Protein AF-A0A959GC16-F1 (afdb_monomer_lite)

Secondary structure (DSSP, 8-state):
-HHHHHHHHHHHHHH-SSS---GGGS-HHHH-TT------HHHHHHHHHHHHHHHTTT-HHHHHHHHTS-HHHHHHHHHHTT--SSTT--

Foldseek 3Di:
DVVVVVVQVVQQVVPPPPPDRDPVSGDVCVVDVLPPVDPDPLSVVLVLLLVLCLVVLLPQVVSCVVVVHDSVVSVVSCVVSVPDSVVSND

Sequence (90 aa):
NIRELENLIERLYVLSTDGEACLQDLPPRILDPRTKDSLLLADIEKWHIERVLRLNGGKQRKTARDIGVVYNTLMKKVRDYGVDLEGLKR

Radius of gyration: 17.48 Å; chains: 1; bounding box: 37×24×46 Å

Structure (mmCIF, N/CA/C/O backbone):
data_AF-A0A959GC16-F1
#
_entry.id   AF-A0A959GC16-F1
#
loop_
_atom_site.group_PDB
_atom_site.id
_atom_site.type_symbol
_atom_site.label_atom_id
_atom_site.label_alt_id
_atom_site.label_comp_id
_atom_site.label_asym_id
_atom_site.label_entity_id
_atom_site.label_seq_id
_atom_site.pdbx_PDB_ins_code
_atom_site.Cartn_x
_atom_site.Cartn_y
_atom_site.Cartn_z
_atom_site.occupancy
_atom_site.B_iso_or_equiv
_atom_site.auth_seq_id
_atom_site.auth_comp_id
_atom_site.auth_asym_id
_atom_site.auth_atom_id
_atom_site.pdbx_PDB_model_num
ATOM 1 N N . ASN A 1 1 ? -12.894 9.271 13.011 1.00 70.94 1 ASN A N 1
ATOM 2 C CA . ASN A 1 1 ? -14.042 10.123 13.422 1.00 70.94 1 ASN A CA 1
ATOM 3 C C . ASN A 1 1 ? -14.720 9.549 14.660 1.00 70.94 1 ASN A C 1
ATOM 5 O O . ASN A 1 1 ? -14.688 8.339 14.814 1.00 70.94 1 ASN A O 1
ATOM 9 N N . ILE A 1 2 ? -15.360 10.369 15.510 1.00 83.50 2 ILE A N 1
ATOM 10 C CA . ILE A 1 2 ? -16.078 9.878 16.714 1.00 83.50 2 ILE A CA 1
ATOM 11 C C . ILE A 1 2 ? -17.130 8.818 16.337 1.00 83.50 2 ILE A C 1
ATOM 13 O O . ILE A 1 2 ? -17.131 7.743 16.921 1.00 83.50 2 ILE A O 1
ATOM 17 N N . ARG A 1 3 ? -17.887 9.031 15.249 1.00 86.19 3 ARG A N 1
ATOM 18 C CA . ARG A 1 3 ? -18.829 8.024 14.714 1.00 86.19 3 ARG A CA 1
ATOM 19 C C . ARG A 1 3 ? -18.176 6.705 14.284 1.00 86.19 3 ARG A C 1
ATOM 21 O O . ARG A 1 3 ? -18.784 5.651 14.375 1.00 86.19 3 ARG A O 1
ATOM 28 N N . GLU A 1 4 ? -16.944 6.740 13.775 1.00 81.50 4 GLU A N 1
ATOM 29 C CA . GLU A 1 4 ? -16.231 5.507 13.395 1.00 81.50 4 GLU A CA 1
ATOM 30 C C . GLU A 1 4 ? -15.794 4.715 14.625 1.00 81.50 4 GLU A C 1
ATOM 32 O O . GLU A 1 4 ? -15.757 3.487 14.570 1.00 81.50 4 GLU A O 1
ATOM 37 N N . LEU A 1 5 ? -15.460 5.418 15.713 1.00 85.56 5 LEU A N 1
ATOM 38 C CA . LEU A 1 5 ? -15.131 4.804 16.991 1.00 85.56 5 LEU A CA 1
ATOM 39 C C . LEU A 1 5 ? -16.380 4.188 17.630 1.00 85.56 5 LEU A C 1
ATOM 41 O O . LEU A 1 5 ? -16.318 3.043 18.061 1.00 85.56 5 LEU A O 1
ATOM 45 N N . GLU A 1 6 ? -17.510 4.896 17.614 1.00 89.44 6 GLU A N 1
ATOM 46 C CA . GLU A 1 6 ? -18.809 4.371 18.065 1.00 89.44 6 GLU A CA 1
ATOM 47 C C . GLU A 1 6 ? -19.181 3.090 17.305 1.00 89.44 6 GLU A C 1
ATOM 49 O O . GLU A 1 6 ? -19.343 2.038 17.920 1.00 89.44 6 GLU A O 1
ATOM 54 N N . ASN A 1 7 ? -19.170 3.133 15.967 1.00 86.88 7 ASN A N 1
ATOM 55 C CA . ASN A 1 7 ? -19.469 1.968 15.126 1.00 86.88 7 ASN A CA 1
ATOM 56 C C . ASN A 1 7 ? -18.510 0.788 15.371 1.00 86.88 7 ASN A C 1
ATOM 58 O O . ASN A 1 7 ? -18.876 -0.375 15.197 1.00 86.88 7 ASN A O 1
ATOM 62 N N . LEU A 1 8 ? -17.249 1.073 15.711 1.00 86.94 8 LEU A N 1
ATOM 63 C CA . LEU A 1 8 ? -16.270 0.042 16.038 1.00 86.94 8 LEU A CA 1
ATOM 64 C C . LEU A 1 8 ? -16.587 -0.613 17.387 1.00 86.94 8 LEU A C 1
ATOM 66 O O . LEU A 1 8 ? -16.555 -1.837 17.472 1.00 86.94 8 LEU A O 1
ATOM 70 N N . ILE A 1 9 ? -16.903 0.185 18.409 1.00 87.12 9 ILE A N 1
ATOM 71 C CA . ILE A 1 9 ? -17.248 -0.302 19.750 1.00 87.12 9 ILE A CA 1
ATOM 72 C C . ILE A 1 9 ? -18.538 -1.127 19.708 1.00 87.12 9 ILE A C 1
ATOM 74 O O . ILE A 1 9 ? -18.562 -2.221 20.265 1.00 87.12 9 ILE A O 1
ATOM 78 N N . GLU A 1 10 ? -19.571 -0.667 18.996 1.00 87.25 10 GLU A N 1
ATOM 79 C CA . GLU A 1 10 ? -20.813 -1.432 18.806 1.00 87.25 10 GLU A CA 1
ATOM 80 C C . GLU A 1 10 ? -20.541 -2.799 18.177 1.00 87.25 10 GLU A C 1
ATOM 82 O O . GLU A 1 10 ? -21.011 -3.829 18.659 1.00 87.25 10 GLU A O 1
ATOM 87 N N . ARG A 1 11 ? -19.726 -2.830 17.118 1.00 85.06 11 ARG A N 1
ATOM 88 C CA . ARG A 1 11 ? -19.368 -4.080 16.447 1.00 85.06 11 ARG A CA 1
ATOM 89 C C . ARG A 1 11 ? -18.584 -5.022 17.362 1.00 85.06 11 ARG A C 1
ATOM 91 O O . ARG A 1 11 ? -18.847 -6.221 17.340 1.00 85.06 11 ARG A O 1
ATOM 98 N N . LEU A 1 12 ? -17.630 -4.505 18.135 1.00 86.69 12 LEU A N 1
ATOM 99 C CA . LEU A 1 12 ? -16.866 -5.313 19.089 1.00 86.69 12 LEU A CA 1
ATOM 100 C C . LEU A 1 12 ? -17.776 -5.891 20.171 1.00 86.69 12 LEU A C 1
ATOM 102 O O . LEU A 1 12 ? -17.659 -7.070 20.483 1.00 86.69 12 LEU A O 1
ATOM 106 N N . TYR A 1 13 ? -18.722 -5.102 20.679 1.00 84.69 13 TYR A N 1
ATOM 107 C CA . TYR A 1 13 ? -19.705 -5.567 21.654 1.00 84.69 13 TYR A CA 1
ATOM 108 C C . TYR A 1 13 ? -20.574 -6.711 21.110 1.00 84.69 13 TYR A C 1
ATOM 110 O O . TYR A 1 13 ? -20.813 -7.684 21.813 1.00 84.69 13 TYR A O 1
ATOM 118 N N . VAL A 1 14 ? -20.994 -6.636 19.842 1.00 84.44 14 VAL A N 1
ATOM 119 C CA . VAL A 1 14 ? -21.786 -7.699 19.192 1.00 84.44 14 VAL A CA 1
ATOM 120 C C . VAL A 1 14 ? -20.977 -8.981 18.957 1.00 84.44 14 VAL A C 1
ATOM 122 O O . VAL A 1 14 ? -21.536 -10.073 19.017 1.00 84.44 14 VAL A O 1
ATOM 125 N N . LEU A 1 15 ? -19.682 -8.867 18.652 1.00 79.62 15 LEU A N 1
ATOM 126 C CA . LEU A 1 15 ? -18.822 -10.012 18.318 1.00 79.62 15 LEU A CA 1
ATOM 127 C C . LEU A 1 15 ? -18.198 -10.689 19.548 1.00 79.62 15 LEU A C 1
ATOM 129 O O . LEU A 1 15 ? -17.887 -11.879 19.496 1.00 79.62 15 LEU A O 1
ATOM 133 N N . SER A 1 16 ? -18.028 -9.955 20.649 1.00 78.94 16 SER A N 1
ATOM 134 C CA . SER A 1 16 ? -17.410 -10.472 21.874 1.00 78.94 16 SER A CA 1
ATOM 135 C C . SER A 1 16 ? -18.379 -11.419 22.580 1.00 78.94 16 SER A C 1
ATOM 137 O O . SER A 1 16 ? -19.301 -10.987 23.267 1.00 78.94 16 SER A O 1
ATOM 139 N N . THR A 1 17 ? -18.177 -12.725 22.407 1.00 69.69 17 THR A N 1
ATOM 140 C CA . THR A 1 17 ? -19.053 -13.750 23.006 1.00 69.69 17 THR A CA 1
ATOM 141 C C . THR A 1 17 ? -18.722 -13.984 24.488 1.00 69.69 17 THR A C 1
ATOM 143 O O . THR A 1 17 ? -19.611 -14.300 25.273 1.00 69.69 17 THR A O 1
ATOM 146 N N . ASP A 1 18 ? -17.471 -13.722 24.883 1.00 74.75 18 ASP A N 1
ATOM 147 C CA . ASP A 1 18 ? -16.934 -14.003 26.224 1.00 74.75 18 ASP A CA 1
ATOM 148 C C . ASP A 1 18 ? -16.715 -12.735 27.074 1.00 74.75 18 ASP A C 1
ATOM 150 O O . ASP A 1 18 ? -16.027 -12.758 28.091 1.00 74.75 18 ASP A O 1
ATOM 154 N N . GLY A 1 19 ? -17.288 -11.599 26.659 1.00 75.62 19 GLY A N 1
ATOM 155 C CA . GLY A 1 19 ? -17.185 -10.323 27.382 1.00 75.62 19 GLY A CA 1
ATOM 156 C C . GLY A 1 19 ? -15.842 -9.593 27.242 1.00 75.62 19 GLY A C 1
ATOM 157 O O . GLY A 1 19 ? -15.727 -8.458 27.703 1.00 75.62 19 GLY A O 1
ATOM 158 N N . GLU A 1 20 ? -14.860 -10.186 26.562 1.00 81.38 20 GLU A N 1
ATOM 159 C CA . GLU A 1 20 ? -13.577 -9.559 26.239 1.00 81.38 20 GLU A CA 1
ATOM 160 C C . GLU A 1 20 ? -13.404 -9.417 24.723 1.00 81.38 20 GLU A C 1
ATOM 162 O O . GLU A 1 20 ? -13.544 -10.384 23.975 1.00 81.38 20 GLU A O 1
ATOM 167 N N . ALA A 1 21 ? -13.072 -8.206 24.273 1.00 80.19 21 ALA A N 1
ATOM 168 C CA . ALA A 1 21 ? -12.735 -7.945 22.878 1.00 80.19 21 ALA A CA 1
ATOM 169 C C . ALA A 1 21 ? -11.261 -8.292 22.625 1.00 80.19 21 ALA A C 1
ATOM 171 O O . ALA A 1 21 ? -10.360 -7.694 23.220 1.00 80.19 21 ALA A O 1
ATOM 172 N N . CYS A 1 22 ? -11.007 -9.223 21.712 1.00 81.00 22 CYS A N 1
ATOM 173 C CA . CYS A 1 22 ? -9.671 -9.657 21.329 1.00 81.00 22 CYS A CA 1
ATOM 174 C C . CYS A 1 22 ? -9.213 -8.990 20.020 1.00 81.00 22 CYS A C 1
ATOM 176 O O . CYS A 1 22 ? -10.003 -8.482 19.225 1.00 81.00 22 CYS A O 1
ATOM 178 N N . LEU A 1 23 ? -7.900 -9.013 19.746 1.00 79.38 23 LEU A N 1
ATOM 179 C CA . LEU A 1 23 ? -7.330 -8.428 18.519 1.00 79.38 23 LEU A CA 1
ATOM 180 C C . LEU A 1 23 ? -7.927 -9.023 17.232 1.00 79.38 23 LEU A C 1
ATOM 182 O O . LEU A 1 23 ? -7.998 -8.334 16.219 1.00 79.38 23 LEU A O 1
ATOM 186 N N . GLN A 1 24 ? -8.367 -10.281 17.275 1.00 78.62 24 GLN A N 1
ATOM 187 C CA . GLN A 1 24 ? -9.048 -10.957 16.166 1.00 78.62 24 GLN A CA 1
ATOM 188 C C . GLN A 1 24 ? -10.430 -10.373 15.828 1.00 78.62 24 GLN A C 1
ATOM 190 O O . GLN A 1 24 ? -10.893 -10.540 14.701 1.00 78.62 24 GLN A O 1
ATOM 195 N N . ASP A 1 25 ? -11.056 -9.656 16.765 1.00 79.75 25 ASP A N 1
ATOM 196 C CA . ASP A 1 25 ? -12.383 -9.055 16.593 1.00 79.75 25 ASP A CA 1
ATOM 197 C C . ASP A 1 25 ? -12.300 -7.662 15.951 1.00 79.75 25 ASP A C 1
ATOM 199 O O . ASP A 1 25 ? -13.289 -7.122 15.441 1.00 79.75 25 ASP A O 1
ATOM 203 N N . LEU A 1 26 ? -11.098 -7.072 15.933 1.00 81.62 26 LEU A N 1
ATOM 204 C CA . LEU A 1 26 ? -10.852 -5.788 15.298 1.00 81.62 26 LEU A CA 1
ATOM 205 C C . LEU A 1 26 ? -10.849 -5.926 13.772 1.00 81.62 26 LEU A C 1
ATOM 207 O O . LEU A 1 26 ? -10.246 -6.841 13.207 1.00 81.62 26 LEU A O 1
ATOM 211 N N . PRO A 1 27 ? -11.469 -4.975 13.052 1.00 75.81 27 PRO A N 1
ATOM 212 C CA . PRO A 1 27 ? -11.408 -4.976 11.607 1.00 75.81 27 PRO A CA 1
ATOM 213 C C . PRO A 1 27 ? -9.953 -4.774 11.148 1.00 75.81 27 PRO A C 1
ATOM 215 O O . PRO A 1 27 ? -9.219 -3.998 11.774 1.00 75.81 27 PRO A O 1
ATOM 218 N N . PRO A 1 28 ? -9.555 -5.365 10.002 1.00 71.88 28 PRO A N 1
ATOM 219 C CA . PRO A 1 28 ? -8.197 -5.262 9.463 1.00 71.88 28 PRO A CA 1
ATOM 220 C C . PRO A 1 28 ? -7.678 -3.829 9.361 1.00 71.88 28 PRO A C 1
ATOM 222 O O . PRO A 1 28 ? -6.479 -3.609 9.448 1.00 71.88 28 PRO A O 1
ATOM 225 N N . ARG A 1 29 ? -8.584 -2.849 9.248 1.00 69.12 29 ARG A N 1
ATOM 226 C CA . ARG A 1 29 ? -8.234 -1.432 9.174 1.00 69.12 29 ARG A CA 1
ATOM 227 C C . ARG A 1 29 ? -7.674 -0.779 10.422 1.00 69.12 29 ARG A C 1
ATOM 229 O O . ARG A 1 29 ? -7.030 0.258 10.330 1.00 69.12 29 ARG A O 1
ATOM 236 N N . ILE A 1 30 ? -7.962 -1.359 11.578 1.00 76.38 30 ILE A N 1
ATOM 237 C CA . ILE A 1 30 ? -7.372 -0.933 12.847 1.00 76.38 30 ILE A CA 1
ATOM 238 C C . ILE A 1 30 ? -6.028 -1.643 13.042 1.00 76.38 30 ILE A C 1
ATOM 240 O O . ILE A 1 30 ? -5.095 -1.060 13.583 1.00 76.38 30 ILE A O 1
ATOM 244 N N . LEU A 1 31 ? -5.927 -2.884 12.558 1.00 74.38 31 LEU A N 1
ATOM 245 C CA . LEU A 1 31 ? -4.724 -3.711 12.643 1.00 74.38 31 LEU A CA 1
ATOM 246 C C . LEU A 1 31 ? -3.637 -3.273 11.649 1.00 74.38 31 LEU A C 1
ATOM 248 O O . LEU A 1 31 ? -2.450 -3.400 11.941 1.00 74.38 31 LEU A O 1
ATOM 252 N N . ASP A 1 32 ? -4.029 -2.741 10.489 1.00 68.44 32 ASP A N 1
ATOM 253 C CA . ASP A 1 32 ? -3.126 -2.213 9.474 1.00 68.44 32 ASP A CA 1
ATOM 254 C C . ASP A 1 32 ? -3.400 -0.718 9.224 1.00 68.44 32 ASP A C 1
ATOM 256 O O . ASP A 1 32 ? -4.312 -0.367 8.475 1.00 68.44 32 ASP A O 1
ATOM 260 N N . PRO A 1 33 ? -2.590 0.199 9.780 1.00 59.38 33 PRO A N 1
ATOM 261 C CA . PRO A 1 33 ? -2.764 1.636 9.567 1.00 59.38 33 PRO A CA 1
ATOM 262 C C . PRO A 1 33 ? -2.611 2.076 8.097 1.00 59.38 33 PRO A C 1
ATOM 264 O O . PRO A 1 33 ? -2.907 3.229 7.774 1.00 59.38 33 PRO A O 1
ATOM 267 N N . ARG A 1 34 ? -2.168 1.189 7.188 1.00 61.59 34 ARG A N 1
ATOM 268 C CA . ARG A 1 34 ? -2.085 1.455 5.741 1.00 61.59 34 ARG A CA 1
ATOM 269 C C . ARG A 1 34 ? -3.427 1.335 5.023 1.00 61.59 34 ARG A C 1
ATOM 271 O O . ARG A 1 34 ? -3.534 1.824 3.907 1.00 61.59 34 ARG A O 1
ATOM 278 N N . THR A 1 35 ? -4.447 0.731 5.629 1.00 58.31 35 THR A N 1
ATOM 279 C CA . THR A 1 35 ? -5.800 0.666 5.050 1.00 58.31 35 THR A CA 1
ATOM 280 C C . THR A 1 35 ? -6.664 1.834 5.530 1.00 58.31 35 THR A C 1
ATOM 282 O O . THR A 1 35 ? -7.839 1.659 5.859 1.00 58.31 35 THR A O 1
ATOM 285 N N . LYS A 1 36 ? -6.106 3.048 5.603 1.00 60.72 36 LYS A N 1
ATOM 286 C CA . LYS A 1 36 ? -6.977 4.213 5.435 1.00 60.72 36 LYS A CA 1
ATOM 287 C C . LYS A 1 36 ? -7.612 4.039 4.063 1.00 60.72 36 LYS A C 1
ATOM 289 O O . LYS A 1 36 ? -6.870 3.898 3.093 1.00 60.72 36 LYS A O 1
ATOM 294 N N . ASP A 1 37 ? -8.940 4.001 4.004 1.00 65.12 37 ASP A N 1
ATOM 295 C CA . ASP A 1 37 ? -9.712 3.922 2.763 1.00 65.12 37 ASP A CA 1
ATOM 296 C C . ASP A 1 37 ? -9.476 5.204 1.950 1.00 65.12 37 ASP A C 1
ATOM 298 O O . ASP A 1 37 ? -10.303 6.115 1.907 1.00 65.12 37 ASP A O 1
ATO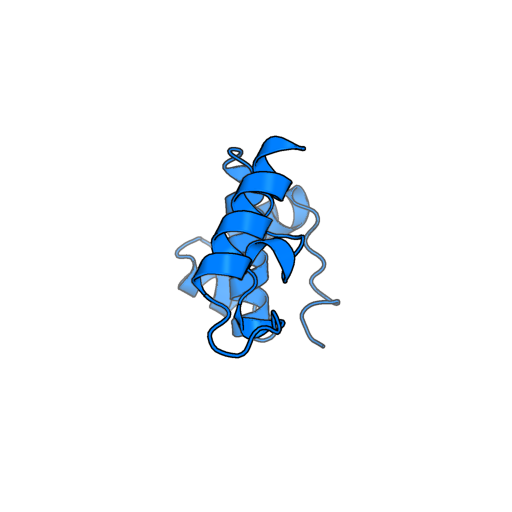M 302 N N . SER A 1 38 ? -8.284 5.335 1.368 1.00 70.69 38 SER A N 1
ATOM 303 C CA . SER A 1 38 ? -7.996 6.406 0.439 1.00 70.69 38 SER A CA 1
ATOM 304 C C . SER A 1 38 ? -8.796 6.133 -0.820 1.00 70.69 38 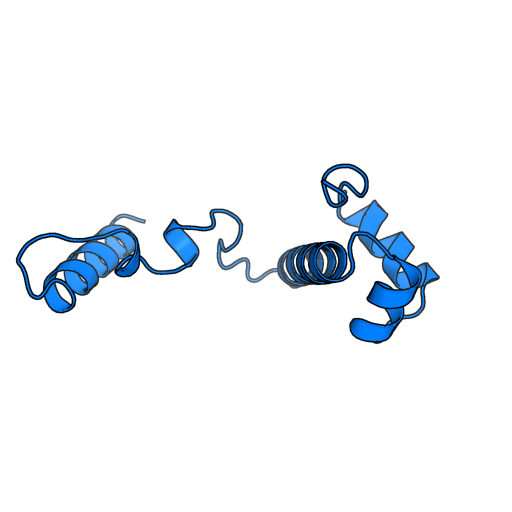SER A C 1
ATOM 306 O O . SER A 1 38 ? -8.678 5.078 -1.440 1.00 70.69 38 SER A O 1
ATOM 308 N N . LEU A 1 39 ? -9.613 7.111 -1.197 1.00 79.12 39 LEU A N 1
ATOM 309 C CA . LEU A 1 39 ? -10.366 7.083 -2.446 1.00 79.12 39 LEU A CA 1
ATOM 310 C C . LEU A 1 39 ? -9.475 7.417 -3.653 1.00 79.12 39 LEU A C 1
ATOM 312 O O . LEU A 1 39 ? -9.928 7.341 -4.795 1.00 79.12 39 LEU A O 1
ATOM 316 N N . LEU A 1 40 ? -8.214 7.805 -3.424 1.00 85.94 40 LEU A N 1
ATOM 317 C CA . LEU A 1 40 ? -7.273 8.104 -4.492 1.00 85.94 40 LEU A CA 1
ATOM 318 C C . LEU A 1 40 ? -6.740 6.807 -5.097 1.00 85.94 40 LEU A C 1
ATOM 320 O O . LEU A 1 40 ? -6.111 5.992 -4.422 1.00 85.94 40 LEU A O 1
ATOM 324 N N . LEU 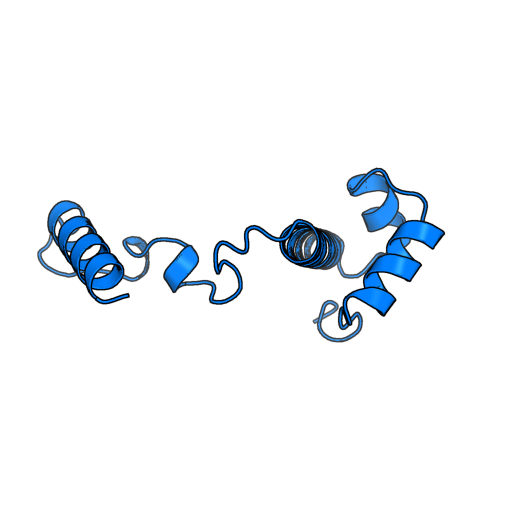A 1 41 ? -6.905 6.666 -6.414 1.00 86.69 41 LEU A N 1
ATOM 325 C CA . LEU A 1 41 ? -6.391 5.520 -7.165 1.00 86.69 41 LEU A CA 1
ATOM 326 C C . LEU A 1 41 ? -4.880 5.322 -6.961 1.00 86.69 41 LEU A C 1
ATOM 328 O O . LEU A 1 41 ? -4.418 4.188 -6.894 1.00 86.69 41 LEU A O 1
ATOM 332 N N . ALA A 1 42 ? -4.127 6.416 -6.815 1.00 88.25 42 ALA A N 1
ATOM 333 C CA . ALA A 1 42 ? -2.687 6.378 -6.575 1.00 88.25 42 ALA A CA 1
ATOM 334 C C . ALA A 1 42 ? -2.319 5.665 -5.262 1.00 88.25 42 ALA A C 1
ATOM 336 O O . ALA A 1 42 ? -1.347 4.913 -5.229 1.00 88.25 42 ALA A O 1
ATOM 337 N N . ASP A 1 43 ? -3.107 5.848 -4.201 1.00 86.06 43 ASP A N 1
ATOM 338 C CA . ASP A 1 43 ? -2.841 5.227 -2.900 1.00 86.06 43 ASP A CA 1
ATOM 339 C C . ASP A 1 43 ? -3.203 3.740 -2.909 1.00 86.06 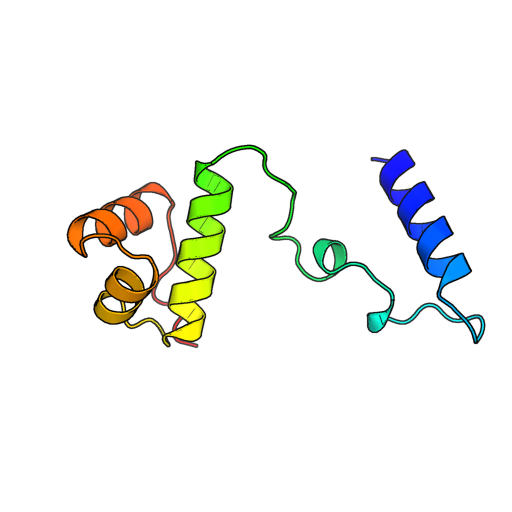43 ASP A C 1
ATOM 341 O O . ASP A 1 43 ? -2.435 2.908 -2.421 1.00 86.06 43 ASP A O 1
ATOM 345 N N . ILE A 1 44 ? -4.335 3.393 -3.533 1.00 88.56 44 ILE A N 1
ATOM 346 C CA . ILE A 1 44 ? -4.750 1.998 -3.740 1.00 88.56 44 ILE A CA 1
ATOM 347 C C . ILE A 1 44 ? -3.695 1.260 -4.571 1.00 88.56 44 ILE A C 1
ATOM 349 O O . ILE A 1 44 ? -3.284 0.147 -4.236 1.00 88.56 44 ILE A O 1
ATOM 353 N N . GLU A 1 45 ? -3.221 1.893 -5.643 1.00 91.81 45 GLU A N 1
ATOM 354 C CA . GLU A 1 45 ? -2.205 1.322 -6.515 1.00 91.81 45 GLU A CA 1
ATOM 355 C C . GLU A 1 45 ? -0.858 1.166 -5.800 1.00 91.81 45 GLU A C 1
ATOM 357 O O . GLU A 1 45 ? -0.241 0.103 -5.898 1.00 91.81 45 GLU A O 1
ATOM 362 N N . LYS A 1 46 ? -0.424 2.168 -5.024 1.00 91.19 46 LYS A N 1
ATOM 363 C CA . LYS A 1 46 ? 0.777 2.073 -4.183 1.00 91.19 46 LYS A CA 1
ATOM 364 C C . LYS A 1 46 ? 0.686 0.886 -3.227 1.00 91.19 46 LYS A C 1
ATOM 366 O O . LYS A 1 46 ? 1.599 0.059 -3.191 1.00 91.19 46 LYS A O 1
ATOM 371 N N . TRP A 1 47 ? -0.416 0.777 -2.484 1.00 88.88 47 TRP A N 1
ATOM 372 C CA . TRP A 1 47 ? -0.637 -0.323 -1.548 1.00 88.88 47 TRP A CA 1
ATOM 373 C C . TRP A 1 47 ? -0.590 -1.682 -2.254 1.00 88.88 47 TRP A C 1
ATOM 375 O O . TRP A 1 47 ? 0.073 -2.611 -1.781 1.00 88.88 47 TRP A O 1
ATOM 385 N N . HIS A 1 48 ? -1.236 -1.792 -3.416 1.00 91.50 48 HIS A N 1
ATOM 386 C CA . HIS A 1 48 ? -1.243 -3.020 -4.201 1.00 91.50 48 HIS A CA 1
ATOM 387 C C . HIS A 1 48 ? 0.168 -3.401 -4.677 1.00 91.50 48 HIS A C 1
ATOM 389 O O . HIS A 1 48 ? 0.591 -4.546 -4.501 1.00 91.50 48 HIS A O 1
ATOM 395 N N . ILE A 1 49 ? 0.936 -2.438 -5.198 1.00 92.94 49 ILE A N 1
ATOM 396 C CA . ILE A 1 49 ? 2.328 -2.641 -5.625 1.00 92.94 49 ILE A CA 1
ATOM 397 C C . ILE A 1 49 ? 3.192 -3.136 -4.460 1.00 92.94 49 ILE A C 1
ATOM 399 O O . ILE A 1 49 ? 3.898 -4.137 -4.602 1.00 92.94 49 ILE A O 1
ATOM 403 N N . GLU A 1 50 ? 3.116 -2.484 -3.296 1.00 92.19 50 GLU A N 1
ATOM 404 C CA . GLU A 1 50 ? 3.852 -2.901 -2.098 1.00 92.19 50 GLU A CA 1
ATOM 405 C C . GLU A 1 50 ? 3.473 -4.318 -1.657 1.00 92.19 50 GLU A C 1
ATOM 407 O O . GLU A 1 50 ? 4.343 -5.131 -1.333 1.00 92.19 50 GLU A O 1
ATOM 412 N N . ARG A 1 51 ? 2.174 -4.638 -1.660 1.00 90.25 51 ARG A N 1
ATOM 413 C CA . ARG A 1 51 ? 1.662 -5.953 -1.266 1.00 90.25 51 ARG A CA 1
ATOM 414 C C . ARG A 1 51 ? 2.220 -7.055 -2.162 1.00 90.25 51 ARG A C 1
ATOM 416 O O . ARG A 1 51 ? 2.748 -8.039 -1.643 1.00 90.25 51 ARG A O 1
ATOM 423 N N . VAL A 1 52 ? 2.147 -6.887 -3.482 1.00 93.44 52 VAL A N 1
ATOM 424 C CA . VAL A 1 52 ? 2.637 -7.887 -4.444 1.00 93.44 52 VAL A CA 1
ATOM 425 C C . VAL A 1 52 ? 4.166 -7.983 -4.415 1.00 93.44 52 VAL A C 1
ATOM 427 O O . VAL A 1 52 ? 4.713 -9.080 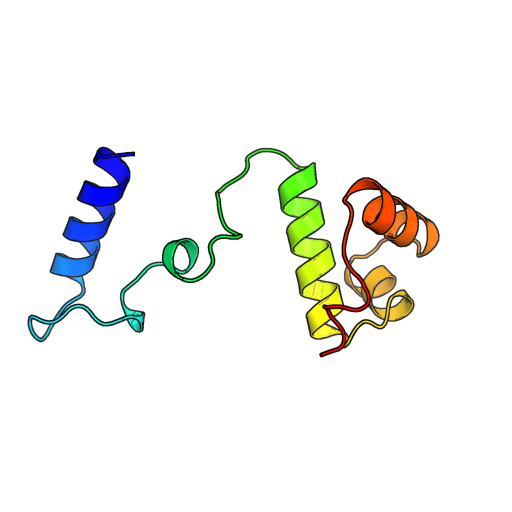-4.523 1.00 93.44 52 VAL A O 1
ATOM 430 N N . LEU A 1 53 ? 4.884 -6.873 -4.200 1.00 92.75 53 LEU A N 1
ATOM 431 C CA . LEU A 1 53 ? 6.337 -6.899 -3.988 1.00 92.75 53 LEU A CA 1
ATOM 432 C C . LEU A 1 53 ? 6.727 -7.741 -2.768 1.00 92.75 53 LEU A C 1
ATOM 434 O O . LEU A 1 53 ? 7.623 -8.575 -2.904 1.00 92.75 53 LEU A O 1
ATOM 438 N N . ARG A 1 54 ? 6.040 -7.593 -1.624 1.00 89.88 54 ARG A N 1
ATOM 439 C CA . ARG A 1 54 ? 6.285 -8.435 -0.434 1.00 89.88 54 ARG A CA 1
ATOM 440 C C . ARG A 1 54 ? 6.017 -9.911 -0.720 1.00 89.88 54 ARG A C 1
ATOM 442 O O . ARG A 1 54 ? 6.866 -10.746 -0.433 1.00 89.88 54 ARG A O 1
ATOM 449 N N . LEU A 1 55 ? 4.880 -10.233 -1.343 1.00 90.38 55 LEU A N 1
ATOM 450 C CA . LEU A 1 55 ? 4.526 -11.619 -1.697 1.00 90.38 55 LEU A CA 1
ATOM 451 C C . LEU A 1 55 ? 5.563 -12.277 -2.617 1.00 90.38 55 LEU A C 1
ATOM 453 O O . LEU A 1 55 ? 5.779 -13.486 -2.564 1.00 90.38 55 LEU A O 1
ATOM 457 N N . ASN A 1 56 ? 6.231 -11.476 -3.446 1.00 91.88 56 ASN A N 1
ATOM 458 C CA . ASN A 1 56 ? 7.270 -11.933 -4.357 1.00 91.88 56 ASN A CA 1
ATOM 459 C C . ASN A 1 56 ? 8.697 -11.810 -3.806 1.00 91.88 56 ASN A C 1
ATOM 461 O O . ASN A 1 56 ? 9.643 -12.061 -4.561 1.00 91.88 56 ASN A O 1
ATOM 465 N N . GLY A 1 57 ? 8.877 -11.429 -2.537 1.00 88.62 57 GLY A N 1
ATOM 466 C CA . GLY A 1 57 ? 10.193 -11.244 -1.916 1.00 88.62 57 GLY A CA 1
ATOM 467 C C . GLY A 1 57 ? 11.042 -10.186 -2.629 1.00 88.62 57 GLY A C 1
ATOM 468 O O . GLY A 1 57 ? 12.230 -10.390 -2.864 1.00 88.62 57 GLY A O 1
ATOM 469 N N . GLY A 1 58 ? 10.416 -9.107 -3.103 1.00 86.56 58 GLY A N 1
ATOM 470 C CA . GLY A 1 58 ? 11.088 -8.020 -3.818 1.00 86.56 58 GLY A CA 1
ATOM 471 C C . GLY A 1 58 ? 11.442 -8.316 -5.283 1.00 86.56 58 GLY A C 1
ATOM 472 O O . GLY A 1 58 ? 12.104 -7.501 -5.928 1.00 86.56 58 GLY A O 1
ATOM 473 N N . LYS A 1 59 ? 11.005 -9.447 -5.859 1.00 92.12 59 LYS A N 1
ATOM 474 C CA . LYS A 1 59 ? 11.271 -9.798 -7.270 1.00 92.12 59 LYS A CA 1
ATOM 475 C C . LYS A 1 59 ? 10.454 -8.937 -8.244 1.00 92.12 59 LYS A C 1
ATOM 477 O O . LYS A 1 59 ? 9.426 -9.367 -8.762 1.00 92.12 59 LYS A O 1
ATOM 482 N N . GLN A 1 60 ? 10.972 -7.759 -8.583 1.00 93.25 60 GLN A N 1
ATOM 483 C CA . GLN A 1 60 ? 10.309 -6.739 -9.413 1.00 93.25 60 GLN A CA 1
ATOM 484 C C . GLN A 1 60 ? 9.779 -7.257 -10.762 1.00 93.25 60 GLN A C 1
ATOM 486 O O . GLN A 1 60 ? 8.646 -6.966 -11.135 1.00 93.25 60 GLN A O 1
ATOM 491 N N . ARG A 1 61 ? 10.559 -8.064 -11.498 1.00 94.81 61 ARG A N 1
ATOM 492 C CA . ARG A 1 61 ? 10.105 -8.633 -12.784 1.00 94.81 61 ARG A CA 1
ATOM 493 C C . ARG A 1 61 ? 8.938 -9.604 -12.619 1.00 94.81 61 ARG A C 1
ATOM 495 O O . ARG A 1 61 ? 8.088 -9.680 -13.499 1.00 94.81 61 ARG A O 1
ATOM 502 N N . LYS A 1 62 ? 8.907 -10.354 -11.514 1.00 94.50 62 LYS A N 1
ATOM 503 C CA . LYS A 1 62 ? 7.789 -11.246 -11.200 1.00 94.50 62 LYS A CA 1
ATOM 504 C C . LYS A 1 62 ? 6.561 -10.419 -10.818 1.00 94.50 62 LYS A C 1
ATOM 506 O O . LYS A 1 62 ? 5.523 -10.596 -11.432 1.00 94.50 62 LYS A O 1
ATOM 511 N N . THR A 1 63 ? 6.732 -9.430 -9.944 1.00 95.31 63 THR A N 1
ATOM 512 C CA . THR A 1 63 ? 5.681 -8.476 -9.562 1.00 95.31 63 THR A CA 1
ATOM 513 C C . THR A 1 63 ? 5.056 -7.772 -10.763 1.00 95.31 63 THR A C 1
ATOM 515 O O . THR A 1 63 ? 3.839 -7.683 -10.829 1.00 95.31 63 THR A O 1
ATOM 518 N N . ALA A 1 64 ? 5.847 -7.313 -11.737 1.00 96.25 64 ALA A N 1
ATOM 519 C CA . ALA A 1 64 ? 5.306 -6.653 -12.928 1.00 96.25 64 ALA A CA 1
ATOM 520 C C . ALA A 1 64 ? 4.354 -7.576 -13.707 1.00 96.25 64 ALA A C 1
ATOM 522 O O . ALA A 1 64 ? 3.274 -7.152 -14.108 1.00 96.25 64 ALA A O 1
ATOM 523 N N . ARG A 1 65 ? 4.726 -8.857 -13.852 1.00 96.38 65 ARG A N 1
ATOM 524 C CA . ARG A 1 65 ? 3.876 -9.873 -14.489 1.00 96.38 65 ARG A CA 1
ATOM 525 C C . ARG A 1 65 ? 2.614 -10.155 -13.681 1.00 96.38 65 ARG A C 1
ATOM 527 O O . ARG A 1 65 ? 1.546 -10.198 -14.272 1.00 96.38 65 ARG A O 1
ATOM 534 N N . ASP A 1 66 ? 2.740 -10.292 -12.365 1.00 95.19 66 ASP A N 1
ATOM 535 C CA . ASP A 1 66 ? 1.612 -10.625 -11.487 1.00 95.19 66 ASP A CA 1
ATOM 536 C C . ASP A 1 66 ? 0.592 -9.473 -11.391 1.00 95.19 66 ASP A C 1
ATOM 538 O O . ASP A 1 66 ? -0.603 -9.722 -11.294 1.00 95.19 66 ASP A O 1
ATOM 542 N N . ILE A 1 67 ? 1.050 -8.217 -11.473 1.00 93.94 67 ILE A N 1
ATOM 543 C CA . ILE A 1 67 ? 0.185 -7.024 -11.551 1.00 93.94 67 ILE A CA 1
ATOM 544 C C . ILE A 1 67 ? -0.385 -6.829 -12.971 1.00 93.94 67 ILE A C 1
ATOM 546 O O . ILE A 1 67 ? -1.394 -6.153 -13.147 1.00 93.94 67 ILE A O 1
ATOM 550 N N . GLY A 1 68 ? 0.243 -7.408 -13.999 1.00 95.19 68 GLY A N 1
ATOM 551 C CA . GLY A 1 68 ? -0.181 -7.255 -15.395 1.00 95.19 68 GLY A CA 1
ATOM 552 C C . GLY A 1 68 ? 0.302 -5.961 -16.058 1.00 95.19 68 GLY A C 1
ATOM 553 O O . GLY A 1 68 ? -0.333 -5.462 -16.984 1.00 95.19 68 GLY A O 1
ATOM 554 N N . VAL A 1 69 ? 1.432 -5.406 -15.609 1.00 95.31 69 VAL A N 1
ATOM 555 C CA . VAL A 1 69 ? 2.036 -4.191 -16.180 1.00 95.31 69 VAL A CA 1
ATOM 556 C C . VAL A 1 69 ? 3.432 -4.460 -16.731 1.00 95.31 69 VAL A C 1
ATOM 558 O O . VAL A 1 69 ? 4.161 -5.346 -16.287 1.00 95.31 69 VAL A O 1
ATOM 561 N N . VAL A 1 70 ? 3.856 -3.642 -17.692 1.00 96.88 70 VAL A N 1
ATOM 562 C CA . VAL A 1 70 ? 5.236 -3.680 -18.190 1.00 96.88 70 VAL A CA 1
ATOM 563 C C . VAL A 1 70 ? 6.201 -3.290 -17.064 1.00 96.88 70 VAL A C 1
ATOM 565 O O . VAL A 1 70 ? 5.929 -2.370 -16.291 1.00 96.88 70 VAL A O 1
ATOM 568 N N . TYR A 1 71 ? 7.363 -3.947 -16.999 1.00 94.81 71 TYR A N 1
ATOM 569 C CA . TYR A 1 71 ? 8.391 -3.694 -15.980 1.00 94.81 71 TYR A CA 1
ATOM 570 C C . TYR A 1 71 ? 8.742 -2.205 -15.830 1.00 94.81 71 TYR A C 1
ATOM 572 O O . TYR A 1 71 ? 8.786 -1.690 -14.716 1.00 94.81 71 TYR A O 1
ATOM 580 N N . ASN A 1 72 ? 8.920 -1.487 -16.943 1.00 96.06 72 ASN A N 1
ATOM 581 C CA . ASN A 1 72 ? 9.237 -0.056 -16.916 1.00 96.06 72 ASN A CA 1
ATOM 582 C C . ASN A 1 72 ? 8.114 0.781 -16.282 1.00 96.06 72 ASN A C 1
ATOM 584 O O . ASN A 1 72 ? 8.397 1.737 -15.561 1.00 96.06 72 ASN A O 1
ATOM 588 N N . THR A 1 73 ? 6.852 0.404 -16.503 1.00 95.81 73 THR A N 1
ATOM 589 C CA . THR A 1 73 ? 5.687 1.054 -15.889 1.00 95.81 73 THR A CA 1
ATOM 590 C C . THR A 1 73 ? 5.666 0.822 -14.384 1.00 95.81 73 THR A C 1
ATOM 592 O O . THR A 1 73 ? 5.476 1.775 -13.630 1.00 95.81 73 THR A O 1
ATOM 595 N N . LEU A 1 74 ? 5.934 -0.411 -13.938 1.00 95.31 74 LEU A N 1
ATOM 596 C CA . LEU A 1 74 ? 6.060 -0.714 -12.513 1.00 95.31 74 LEU A CA 1
ATOM 597 C C . LEU A 1 74 ? 7.178 0.117 -11.872 1.00 95.31 74 LEU A C 1
ATOM 599 O O . LEU A 1 74 ? 6.954 0.758 -10.853 1.00 95.31 74 LEU A O 1
ATOM 603 N N . MET A 1 75 ? 8.366 0.154 -12.482 1.00 95.75 75 MET A N 1
ATOM 604 C CA . MET A 1 75 ? 9.508 0.896 -11.936 1.00 95.75 75 MET A CA 1
ATOM 605 C C . MET A 1 75 ? 9.292 2.409 -11.924 1.00 95.75 75 MET A C 1
ATOM 607 O O . MET A 1 75 ? 9.792 3.096 -11.034 1.00 95.75 75 MET A O 1
ATOM 611 N N . LYS A 1 76 ? 8.534 2.945 -12.886 1.00 96.38 76 LYS A N 1
ATOM 612 C CA . LYS A 1 76 ? 8.084 4.336 -12.840 1.00 96.38 76 LYS A CA 1
ATOM 613 C C . LYS A 1 76 ? 7.182 4.567 -11.623 1.00 96.38 76 LYS A C 1
ATOM 615 O O . LYS A 1 76 ? 7.512 5.413 -10.806 1.00 96.38 76 LYS A O 1
ATOM 620 N N . LYS A 1 77 ? 6.142 3.748 -11.439 1.00 94.38 77 LYS A N 1
ATOM 621 C CA . LYS A 1 77 ? 5.209 3.844 -10.301 1.00 94.38 77 LYS A CA 1
ATOM 622 C C . LYS A 1 77 ? 5.896 3.682 -8.943 1.00 94.38 77 LYS A C 1
ATOM 624 O O . LYS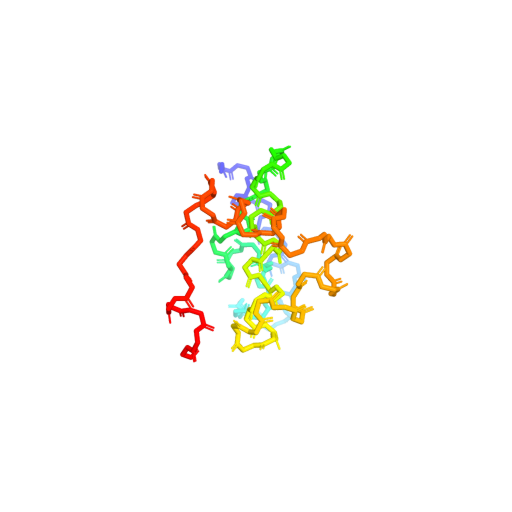 A 1 77 ? 5.619 4.438 -8.026 1.00 94.38 77 LYS A O 1
ATOM 629 N N . VAL A 1 78 ? 6.842 2.750 -8.822 1.00 93.88 78 VAL A N 1
ATOM 630 C CA . VAL A 1 78 ? 7.651 2.558 -7.604 1.00 93.88 78 VAL A CA 1
ATOM 631 C C . VAL A 1 78 ? 8.398 3.839 -7.221 1.00 93.88 78 VAL A C 1
ATOM 633 O O . VAL A 1 78 ? 8.414 4.199 -6.046 1.00 93.88 78 VAL A O 1
ATOM 636 N N . ARG A 1 79 ? 8.978 4.546 -8.202 1.00 93.81 79 ARG A N 1
ATOM 637 C CA . ARG A 1 79 ? 9.644 5.837 -7.969 1.00 93.81 79 ARG A CA 1
ATOM 638 C C . ARG A 1 79 ? 8.644 6.943 -7.648 1.00 93.81 79 ARG A C 1
ATOM 640 O O . ARG A 1 79 ? 8.835 7.637 -6.657 1.00 93.81 79 ARG A O 1
ATOM 647 N N . ASP A 1 80 ? 7.583 7.066 -8.442 1.00 93.19 80 ASP A N 1
ATOM 648 C CA . ASP A 1 80 ? 6.567 8.117 -8.295 1.00 93.19 80 ASP A CA 1
ATOM 649 C C . ASP A 1 80 ? 5.856 8.034 -6.929 1.00 93.19 80 ASP A C 1
ATOM 651 O O . ASP A 1 80 ? 5.539 9.055 -6.326 1.00 93.19 80 ASP A O 1
ATOM 655 N N . TYR A 1 81 ? 5.651 6.821 -6.405 1.00 91.81 81 TYR A N 1
ATOM 656 C CA . TYR A 1 81 ? 4.995 6.579 -5.115 1.00 91.81 81 TYR A CA 1
ATOM 657 C C . TYR A 1 81 ? 5.955 6.469 -3.924 1.00 91.81 81 TYR A C 1
ATOM 659 O O . TYR A 1 81 ? 5.497 6.308 -2.785 1.00 91.81 81 TYR A O 1
ATOM 667 N N . GLY A 1 82 ? 7.270 6.546 -4.160 1.00 89.50 82 GLY A N 1
ATOM 668 C CA . GLY A 1 82 ? 8.289 6.427 -3.116 1.00 89.50 82 GLY A CA 1
ATOM 669 C C . GLY A 1 82 ? 8.243 5.083 -2.384 1.00 89.50 82 GLY A C 1
ATOM 670 O O . GLY A 1 82 ? 8.314 5.048 -1.157 1.00 89.50 82 GLY A O 1
ATOM 671 N N . VAL A 1 83 ? 8.053 3.982 -3.116 1.00 88.19 83 VAL A N 1
ATOM 672 C CA . VAL A 1 83 ? 8.034 2.632 -2.537 1.00 88.19 83 VAL A CA 1
ATOM 673 C C . VAL A 1 83 ? 9.461 2.214 -2.180 1.00 88.19 83 VAL A C 1
ATOM 675 O O . VAL A 1 83 ? 10.318 2.103 -3.058 1.00 88.19 83 VAL A O 1
ATOM 678 N N . ASP A 1 84 ? 9.712 1.952 -0.896 1.00 86.38 84 ASP A N 1
ATOM 679 C CA . ASP A 1 84 ? 11.001 1.448 -0.417 1.00 86.38 84 ASP A CA 1
ATOM 680 C C . ASP A 1 84 ? 11.176 -0.024 -0.806 1.00 86.38 84 ASP A C 1
ATOM 682 O O . ASP A 1 84 ? 10.527 -0.910 -0.262 1.00 86.38 84 ASP A O 1
ATOM 686 N N . LEU A 1 85 ? 12.059 -0.298 -1.763 1.00 81.69 85 LEU A N 1
ATOM 687 C CA . LEU A 1 85 ? 12.328 -1.655 -2.233 1.00 81.69 85 LEU A CA 1
ATOM 688 C C . LEU A 1 85 ? 13.230 -2.464 -1.292 1.00 81.69 85 LEU A C 1
ATOM 690 O O . LEU A 1 85 ? 13.192 -3.694 -1.348 1.00 81.69 85 LEU A O 1
ATOM 694 N N . GLU A 1 86 ? 14.049 -1.814 -0.464 1.00 74.62 86 GLU A N 1
ATOM 695 C CA . GLU A 1 86 ? 14.993 -2.498 0.427 1.00 74.62 86 GLU A CA 1
ATOM 696 C C . GLU A 1 86 ? 14.305 -2.941 1.721 1.00 74.62 86 GLU A C 1
ATOM 698 O O . GLU A 1 86 ? 14.523 -4.063 2.185 1.00 74.62 86 GLU A O 1
ATOM 703 N N . GLY A 1 87 ? 13.386 -2.128 2.246 1.00 72.94 87 GLY A N 1
ATOM 704 C CA . GLY A 1 87 ? 12.557 -2.486 3.399 1.00 72.94 87 GLY A CA 1
ATOM 705 C C . GLY A 1 87 ? 11.608 -3.668 3.158 1.00 72.94 87 GLY A C 1
ATOM 706 O O . GLY A 1 87 ? 11.156 -4.292 4.114 1.00 72.94 87 GLY A O 1
ATOM 707 N N . LEU A 1 88 ? 11.321 -4.017 1.898 1.00 69.25 88 LEU A N 1
ATOM 708 C CA . LEU A 1 88 ? 10.382 -5.090 1.527 1.00 69.25 88 LEU A CA 1
ATOM 709 C C . LEU A 1 88 ? 11.042 -6.460 1.305 1.00 69.25 88 LEU A C 1
ATOM 711 O O . LEU A 1 88 ? 10.332 -7.425 1.022 1.00 69.25 88 LEU A O 1
ATOM 715 N N . LYS A 1 89 ? 12.376 -6.547 1.392 1.00 61.78 89 LYS A N 1
ATOM 716 C CA . LYS A 1 89 ? 13.134 -7.808 1.272 1.00 61.78 89 LYS A CA 1
ATOM 717 C C . LYS A 1 89 ? 13.372 -8.511 2.616 1.00 61.78 89 LYS A C 1
ATOM 719 O O . LYS A 1 89 ? 13.910 -9.616 2.602 1.00 61.78 89 LYS A O 1
ATOM 724 N N . ARG A 1 90 ? 13.055 -7.854 3.738 1.00 52.47 90 ARG A N 1
ATOM 725 C CA . ARG A 1 90 ? 13.243 -8.373 5.101 1.00 52.47 90 ARG A CA 1
ATOM 726 C C . ARG A 1 90 ? 12.088 -9.256 5.548 1.00 52.47 90 ARG A C 1
ATOM 728 O O . ARG A 1 90 ? 10.937 -8.950 5.163 1.00 52.47 90 ARG A O 1
#

pLDDT: mean 84.25, std 10.5, range [52.47, 96.88]